Protein AF-X1HP18-F1 (afdb_monomer)

Solvent-accessible surface area (backbone atoms only — not comparable to full-atom values): 6520 Å² total; per-residue (Å²): 96,81,34,72,66,60,52,51,47,49,47,48,16,7,65,76,51,68,50,79,70,80,94,70,73,45,53,68,81,34,35,62,52,24,63,40,96,87,47,90,57,45,97,64,57,62,97,66,60,52,70,28,27,52,50,16,56,56,58,75,73,48,78,92,57,85,43,74,78,84,89,54,79,92,46,51,60,32,94,54,60,56,101,88,43,63,61,38,76,51,67,72,57,53,55,22,53,51,41,34,54,50,65,68,69,74,112

Mean predicted aligned error: 3.8 Å

Nearest PDB structures (foldseek):
  1gyt-assembly2_I  TM=9.305E-01  e=5.311E-07  Escherichia coli K-12
  3h8e-assembly1_A  TM=9.223E-01  e=8.374E-07  Pseudomonas putida
  8pz0-assembly1_A  TM=9.323E-01  e=1.712E-06  Pseudomonas aeruginosa PA14
  6wvv-assembly2_J  TM=9.432E-01  e=2.164E-05  Plasmodium vivax
  3ij3-assembly1_A  TM=8.956E-01  e=7.444E-05  Coxi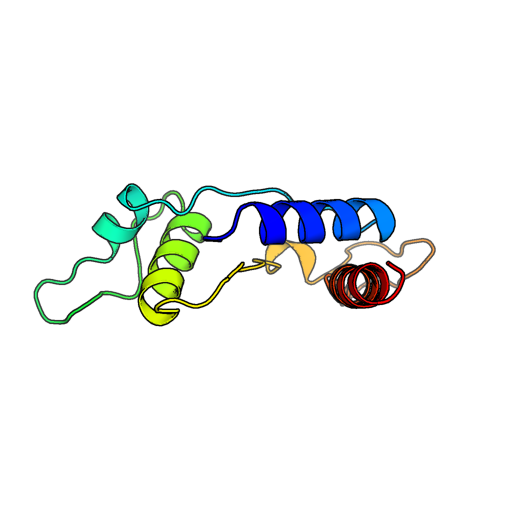ella burnetii

Structure (mmCIF, N/CA/C/O backbone):
data_AF-X1HP18-F1
#
_entry.id   AF-X1HP18-F1
#
loop_
_atom_site.group_PDB
_atom_site.id
_atom_site.type_symbol
_atom_site.label_atom_id
_atom_site.label_alt_id
_atom_site.label_comp_id
_atom_site.label_asym_id
_atom_site.label_entity_id
_atom_site.label_seq_id
_atom_site.pdbx_PDB_ins_code
_atom_site.Cartn_x
_atom_site.Cartn_y
_atom_site.Cartn_z
_atom_site.occupancy
_atom_site.B_iso_or_equiv
_atom_site.auth_seq_id
_atom_site.auth_comp_id
_atom_site.auth_asym_id
_atom_site.auth_atom_id
_atom_site.pdbx_PDB_model_num
ATOM 1 N N . GLY A 1 1 ? -1.419 -1.645 6.086 1.00 90.94 1 GLY A N 1
ATOM 2 C CA . GLY A 1 1 ? -2.446 -2.672 5.786 1.00 90.94 1 GLY A CA 1
ATOM 3 C C . GLY A 1 1 ? -2.910 -3.314 7.078 1.00 90.94 1 GLY A C 1
ATOM 4 O O . GLY A 1 1 ? -2.220 -3.144 8.074 1.00 90.94 1 GLY A O 1
ATOM 5 N N . ASN A 1 2 ? -4.050 -4.009 7.086 1.00 94.50 2 ASN A N 1
ATOM 6 C CA . ASN A 1 2 ? -4.668 -4.555 8.311 1.00 94.50 2 ASN A CA 1
ATOM 7 C C . ASN A 1 2 ? -4.684 -6.097 8.405 1.00 94.50 2 ASN A C 1
ATOM 9 O O . ASN A 1 2 ? -5.138 -6.626 9.413 1.00 94.50 2 ASN A O 1
ATOM 13 N N . ASP A 1 3 ? -4.191 -6.820 7.396 1.00 95.81 3 ASP A N 1
ATOM 14 C CA . ASP A 1 3 ? -4.143 -8.289 7.387 1.00 95.81 3 ASP A CA 1
ATOM 15 C C . ASP A 1 3 ? -2.707 -8.768 7.118 1.00 95.81 3 ASP A C 1
ATOM 17 O O . ASP A 1 3 ? -2.142 -8.549 6.043 1.00 95.81 3 ASP A O 1
ATOM 21 N N . GLU A 1 4 ? -2.089 -9.412 8.112 1.00 95.12 4 GLU A N 1
ATOM 22 C CA . GLU A 1 4 ? -0.689 -9.859 8.039 1.00 95.12 4 GLU A CA 1
ATOM 23 C C . GLU A 1 4 ? -0.454 -10.891 6.932 1.00 95.12 4 GLU A C 1
ATOM 25 O O . GLU A 1 4 ? 0.605 -10.905 6.299 1.00 95.12 4 GLU A O 1
ATOM 30 N N . ARG A 1 5 ? -1.448 -11.748 6.667 1.00 96.31 5 ARG A N 1
ATOM 31 C CA . ARG A 1 5 ? -1.361 -12.758 5.611 1.00 96.31 5 ARG A CA 1
ATOM 32 C C . ARG A 1 5 ? -1.310 -12.092 4.239 1.00 96.31 5 ARG A C 1
ATOM 34 O O . ARG A 1 5 ? -0.447 -12.455 3.444 1.00 96.31 5 ARG A O 1
ATOM 41 N N . LEU A 1 6 ? -2.179 -11.119 3.979 1.00 96.62 6 LEU A N 1
ATOM 42 C CA . LEU A 1 6 ? -2.181 -10.320 2.757 1.00 96.62 6 LEU A CA 1
ATOM 43 C C . LEU A 1 6 ? -0.844 -9.597 2.581 1.00 96.62 6 LEU A C 1
ATOM 45 O O . LEU A 1 6 ? -0.237 -9.686 1.517 1.00 96.62 6 LEU A O 1
ATOM 49 N N . ILE A 1 7 ? -0.341 -8.950 3.638 1.00 96.31 7 ILE A N 1
ATOM 50 C CA . ILE A 1 7 ? 0.965 -8.274 3.612 1.00 96.31 7 ILE A CA 1
ATOM 51 C C . ILE A 1 7 ? 2.078 -9.266 3.255 1.00 96.31 7 ILE A C 1
ATOM 53 O O . ILE A 1 7 ? 2.909 -8.976 2.397 1.00 96.31 7 ILE A O 1
ATOM 57 N N . LYS A 1 8 ? 2.090 -10.458 3.863 1.00 96.19 8 LYS A N 1
ATOM 58 C CA . LYS A 1 8 ? 3.085 -11.497 3.567 1.00 96.19 8 LYS A CA 1
ATOM 59 C C . LYS A 1 8 ? 2.992 -11.996 2.123 1.00 96.19 8 LYS A C 1
ATOM 61 O O . LYS A 1 8 ? 4.025 -12.198 1.493 1.00 96.19 8 LYS A O 1
ATOM 66 N N . GLN A 1 9 ? 1.785 -12.182 1.592 1.00 96.94 9 GLN A N 1
ATOM 67 C CA . GLN A 1 9 ? 1.584 -12.613 0.206 1.00 96.94 9 GLN A CA 1
ATOM 68 C C . GLN A 1 9 ? 2.043 -11.552 -0.799 1.00 96.94 9 GLN A C 1
ATOM 70 O O . GLN A 1 9 ? 2.734 -11.892 -1.755 1.00 96.94 9 GLN A O 1
ATOM 75 N N . LEU A 1 10 ? 1.727 -10.275 -0.561 1.00 97.81 10 LEU A N 1
ATOM 76 C CA . LEU A 1 10 ? 2.195 -9.167 -1.399 1.00 97.81 10 LEU A CA 1
ATOM 77 C C . LEU A 1 10 ? 3.718 -9.020 -1.347 1.00 97.81 10 LEU A C 1
ATOM 79 O O . LEU A 1 10 ? 4.348 -8.825 -2.380 1.00 97.81 10 LEU A O 1
ATOM 83 N N . ARG A 1 11 ? 4.327 -9.171 -0.163 1.00 96.75 11 ARG A N 1
ATOM 84 C CA . ARG A 1 11 ? 5.790 -9.169 -0.019 1.00 96.75 11 ARG A CA 1
ATOM 85 C C . ARG A 1 11 ? 6.444 -10.316 -0.778 1.00 96.75 11 ARG A C 1
ATOM 87 O O . ARG A 1 11 ? 7.457 -10.102 -1.429 1.00 96.75 11 ARG A O 1
ATOM 94 N N . ARG A 1 12 ? 5.853 -11.510 -0.732 1.00 96.44 12 ARG A N 1
ATOM 95 C CA . ARG A 1 12 ? 6.363 -12.641 -1.503 1.00 96.44 12 ARG A CA 1
ATOM 96 C C . ARG A 1 12 ? 6.252 -12.388 -3.009 1.00 96.44 12 ARG A C 1
ATOM 98 O O . ARG A 1 12 ? 7.227 -12.574 -3.720 1.00 96.44 12 ARG A O 1
ATOM 105 N N . ALA A 1 13 ? 5.113 -11.881 -3.477 1.00 97.94 13 ALA A N 1
ATOM 106 C 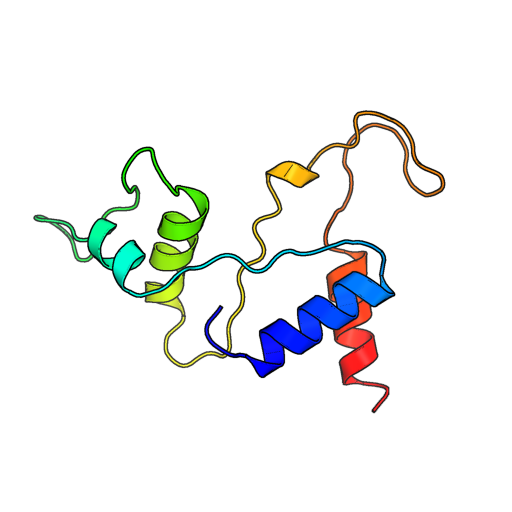CA . ALA A 1 13 ? 4.936 -11.522 -4.882 1.00 97.94 13 ALA A CA 1
ATOM 107 C C . ALA A 1 13 ? 5.910 -10.423 -5.345 1.00 97.94 13 ALA A C 1
ATOM 109 O O . ALA A 1 13 ? 6.377 -10.470 -6.475 1.00 97.94 13 ALA A O 1
ATOM 110 N N . ALA A 1 14 ? 6.243 -9.466 -4.475 1.00 97.00 14 ALA A N 1
ATOM 111 C CA . ALA A 1 14 ? 7.259 -8.443 -4.726 1.00 97.00 14 ALA A CA 1
ATOM 112 C C . ALA A 1 14 ? 8.673 -9.034 -4.886 1.00 97.00 14 ALA A C 1
ATOM 114 O O . ALA A 1 14 ? 9.444 -8.589 -5.735 1.00 97.00 14 ALA A O 1
ATOM 115 N N . GLU A 1 15 ? 9.019 -10.036 -4.072 1.00 96.06 15 GLU A N 1
ATOM 116 C CA . GLU A 1 15 ? 10.279 -10.779 -4.197 1.00 96.06 15 GLU A CA 1
ATOM 117 C C . GLU A 1 15 ? 10.316 -11.582 -5.506 1.00 96.06 15 GLU A C 1
ATOM 119 O O . GLU A 1 15 ? 11.296 -11.493 -6.242 1.00 96.06 15 GLU A O 1
ATOM 124 N N . ASP A 1 16 ? 9.234 -12.297 -5.824 1.00 96.12 16 ASP A N 1
ATOM 125 C CA . ASP A 1 16 ? 9.126 -13.135 -7.023 1.00 96.12 16 ASP A CA 1
ATOM 126 C C . ASP A 1 16 ? 9.101 -12.300 -8.327 1.00 96.12 16 ASP A C 1
ATOM 128 O O . ASP A 1 16 ? 9.621 -12.735 -9.353 1.00 96.12 16 ASP A O 1
ATOM 132 N N . SER A 1 17 ? 8.515 -11.094 -8.311 1.00 94.94 17 SER A N 1
ATOM 133 C CA . SER A 1 17 ? 8.396 -10.217 -9.491 1.00 94.94 17 SER A CA 1
ATOM 134 C C . SER A 1 17 ? 9.598 -9.290 -9.715 1.00 94.94 17 SER A C 1
ATOM 136 O O . SER A 1 17 ? 9.733 -8.694 -10.788 1.00 94.94 17 SER A O 1
ATOM 138 N N . GLY A 1 18 ? 10.448 -9.121 -8.698 1.00 92.69 18 GLY A N 1
ATOM 139 C CA . GLY A 1 18 ? 11.543 -8.150 -8.682 1.00 92.69 18 GLY A CA 1
ATOM 140 C C . GLY A 1 18 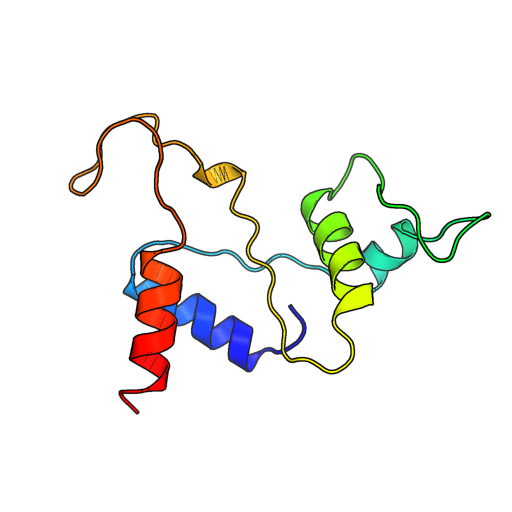? 11.120 -6.705 -8.369 1.00 92.69 18 GLY A C 1
ATOM 141 O O . GLY A 1 18 ? 11.982 -5.829 -8.272 1.00 92.69 18 GLY A O 1
ATOM 142 N N . GLU A 1 19 ? 9.828 -6.430 -8.168 1.00 93.44 19 GLU A N 1
ATOM 143 C CA . GLU A 1 19 ? 9.311 -5.118 -7.755 1.00 93.44 19 GLU A CA 1
ATOM 144 C C . GLU A 1 19 ? 9.246 -5.030 -6.232 1.00 93.44 19 GLU A C 1
ATOM 146 O O . GLU A 1 19 ? 8.213 -5.271 -5.613 1.00 93.44 19 GLU A O 1
ATOM 151 N N . LYS A 1 20 ? 10.384 -4.703 -5.613 1.00 91.25 20 LYS A N 1
ATOM 152 C CA . LYS A 1 20 ? 10.540 -4.695 -4.152 1.00 91.25 20 LYS A CA 1
ATOM 153 C C . LYS A 1 20 ? 9.530 -3.767 -3.470 1.00 91.25 20 LYS A C 1
ATOM 155 O O . LYS A 1 20 ? 9.453 -2.585 -3.788 1.00 91.25 20 LYS A O 1
ATOM 160 N N . ALA A 1 21 ? 8.847 -4.289 -2.456 1.00 93.94 21 ALA A N 1
ATOM 161 C CA . ALA A 1 21 ? 7.946 -3.537 -1.589 1.00 93.94 21 ALA A CA 1
ATOM 162 C C . ALA A 1 21 ? 8.455 -3.551 -0.141 1.00 93.94 21 ALA A C 1
ATOM 164 O O . ALA A 1 21 ? 8.962 -4.569 0.339 1.00 93.94 21 ALA A O 1
ATOM 165 N N . TRP A 1 22 ? 8.291 -2.432 0.568 1.00 93.69 22 TRP A N 1
ATOM 166 C CA . TRP A 1 22 ? 8.712 -2.289 1.961 1.00 93.69 22 TRP A CA 1
ATOM 167 C C . TRP A 1 22 ? 7.508 -2.018 2.873 1.00 93.69 22 TRP A C 1
ATOM 169 O O . TRP A 1 22 ? 6.712 -1.127 2.573 1.00 93.69 22 TRP A O 1
ATOM 179 N N . PRO A 1 23 ? 7.333 -2.765 3.978 1.00 93.44 23 PRO A N 1
ATOM 180 C CA . PRO A 1 23 ? 6.240 -2.512 4.905 1.00 93.44 23 PRO A CA 1
ATOM 181 C C . PRO A 1 23 ? 6.460 -1.193 5.653 1.00 93.44 23 PRO A C 1
ATOM 183 O O . PRO A 1 23 ? 7.526 -0.958 6.221 1.00 93.44 23 PRO A O 1
ATOM 186 N N . MET A 1 24 ? 5.420 -0.362 5.687 1.00 95.62 24 MET A N 1
ATOM 187 C CA . MET A 1 24 ? 5.393 0.907 6.414 1.00 95.62 24 MET A CA 1
ATOM 188 C C . MET A 1 24 ? 4.331 0.867 7.522 1.00 95.62 24 MET A C 1
ATOM 190 O O . MET A 1 24 ? 3.274 0.252 7.328 1.00 95.62 24 MET A O 1
ATOM 194 N N . PRO A 1 25 ? 4.588 1.501 8.680 1.00 92.31 25 PRO A N 1
ATOM 195 C CA . PRO A 1 25 ? 3.630 1.554 9.777 1.00 92.31 25 PRO A CA 1
ATOM 196 C C . PRO A 1 25 ? 2.466 2.505 9.450 1.00 92.31 25 PRO A C 1
ATOM 198 O O . PRO A 1 25 ? 2.650 3.551 8.832 1.00 92.31 25 PRO A O 1
ATOM 201 N N . SER A 1 26 ? 1.255 2.129 9.861 1.00 90.69 26 SER A N 1
ATOM 202 C CA . SER A 1 26 ? 0.022 2.917 9.682 1.00 90.69 26 SER A CA 1
ATOM 203 C C . SER A 1 26 ? -0.971 2.650 10.827 1.00 90.69 26 SER A C 1
ATOM 205 O O . SER A 1 26 ? -2.171 2.457 10.597 1.00 90.69 26 SER A O 1
ATOM 207 N N . GLY A 1 27 ? -0.436 2.496 12.041 1.00 88.38 27 GLY A N 1
ATOM 208 C CA . GLY A 1 27 ? -1.188 2.263 13.272 1.00 88.38 27 GLY A CA 1
ATOM 209 C C . GLY A 1 27 ? -2.041 3.456 13.710 1.00 88.38 27 GLY A C 1
ATOM 210 O O . GLY A 1 27 ? -2.137 4.477 13.021 1.00 88.38 27 GLY A O 1
ATOM 211 N N . ASP A 1 28 ? -2.691 3.304 14.858 1.00 90.81 28 ASP A N 1
ATOM 212 C CA . ASP A 1 28 ? -3.662 4.271 15.374 1.00 90.81 28 ASP A CA 1
ATOM 213 C C . ASP A 1 28 ? -2.989 5.598 15.762 1.00 90.81 28 ASP A C 1
ATOM 215 O O . ASP A 1 28 ? -3.589 6.660 15.617 1.00 90.81 28 ASP A O 1
ATOM 219 N N . GLU A 1 29 ? -1.703 5.565 16.120 1.00 91.44 29 GLU A N 1
ATOM 220 C CA . GLU A 1 29 ? -0.878 6.743 16.388 1.00 91.44 29 GLU A CA 1
ATOM 221 C C . GLU A 1 29 ? -0.825 7.732 15.210 1.00 91.44 29 GLU A C 1
ATOM 223 O O . GLU A 1 29 ? -0.740 8.939 15.423 1.00 91.44 29 GLU A O 1
ATOM 228 N N . TYR A 1 30 ? -0.949 7.245 13.971 1.00 93.38 30 TYR A N 1
ATOM 229 C CA . TYR A 1 30 ? -1.006 8.091 12.774 1.00 93.38 30 TYR A CA 1
ATOM 230 C C . TYR A 1 30 ? -2.433 8.562 12.461 1.00 93.38 30 TYR A C 1
ATOM 232 O O . TYR A 1 30 ? -2.617 9.616 11.852 1.00 93.38 30 TYR A O 1
ATOM 240 N N . ALA A 1 31 ? -3.452 7.796 12.864 1.00 91.88 31 ALA A N 1
ATOM 241 C CA . ALA A 1 31 ? -4.857 8.163 12.684 1.00 91.88 31 ALA A CA 1
ATOM 242 C C . ALA A 1 31 ? -5.273 9.297 13.634 1.00 91.88 31 ALA A C 1
ATOM 244 O O . ALA A 1 31 ? -6.078 10.149 13.264 1.00 91.88 31 ALA A O 1
ATOM 245 N N . GLU A 1 32 ? -4.673 9.361 14.825 1.00 93.62 32 GLU A N 1
ATOM 246 C CA . GLU A 1 32 ? -4.848 10.468 15.771 1.00 93.62 32 GLU A CA 1
ATOM 247 C C . GLU A 1 32 ? -4.524 11.828 15.140 1.00 93.62 32 GLU A C 1
ATOM 249 O O . GLU A 1 32 ? -5.232 12.814 15.366 1.00 93.62 32 GLU A O 1
ATOM 254 N N . GLU A 1 33 ? -3.511 11.878 14.269 1.00 94.12 33 GLU A N 1
ATOM 255 C CA . GLU A 1 33 ? -3.172 13.094 13.535 1.00 94.12 33 GLU A CA 1
ATOM 256 C C . GLU A 1 33 ? -4.271 13.542 12.571 1.00 94.12 33 GLU A C 1
ATOM 258 O O . GLU A 1 33 ? -4.259 14.712 12.204 1.00 94.12 33 GLU A O 1
ATOM 263 N N . MET A 1 34 ? -5.214 12.677 12.174 1.00 95.12 34 MET A N 1
ATOM 264 C CA . MET A 1 34 ? -6.310 12.987 11.244 1.00 95.12 34 MET A CA 1
ATOM 265 C C . MET A 1 34 ? -7.565 13.533 11.935 1.00 95.12 34 MET A C 1
ATOM 267 O O . MET A 1 34 ? -8.524 13.887 11.250 1.00 95.12 34 MET A O 1
ATOM 271 N N . LYS A 1 35 ? -7.586 13.657 13.269 1.00 94.56 35 LYS A N 1
ATOM 272 C CA . LYS A 1 35 ? -8.734 14.239 13.982 1.00 94.56 35 LYS A CA 1
ATOM 273 C C . LYS A 1 35 ? -8.975 15.690 13.561 1.00 94.56 35 LYS A C 1
ATOM 275 O O . LYS A 1 35 ? -8.043 16.494 13.444 1.00 94.56 35 LYS A O 1
ATOM 280 N N . SER A 1 36 ? -10.244 16.036 13.365 1.00 95.81 36 SER A N 1
ATOM 281 C CA . SER A 1 36 ? -10.688 17.385 13.014 1.00 95.81 36 SER A CA 1
ATOM 282 C C . SER A 1 36 ? -11.600 17.965 14.097 1.00 95.81 36 SER A C 1
ATOM 284 O O . SER A 1 36 ? -12.253 17.243 14.842 1.00 95.81 36 SER A O 1
ATOM 286 N N . LYS A 1 37 ? -11.617 19.299 14.210 1.00 95.88 37 LYS A N 1
ATOM 287 C CA . LYS A 1 37 ? -12.511 20.028 15.130 1.00 95.88 37 LYS A CA 1
ATOM 288 C C . LYS A 1 37 ? -13.886 20.319 14.523 1.00 95.88 37 LYS A C 1
ATOM 290 O O . LYS A 1 37 ? -14.779 20.743 15.244 1.00 95.88 37 LYS A O 1
ATOM 295 N N . MET A 1 38 ? -14.017 20.187 13.203 1.00 96.69 38 MET A N 1
ATOM 296 C CA . MET A 1 38 ? -15.188 20.641 12.437 1.00 96.69 38 MET A CA 1
ATOM 297 C C . MET A 1 38 ? -15.766 19.557 11.518 1.00 96.69 38 MET A C 1
ATOM 299 O O . MET A 1 38 ? -16.787 19.784 10.882 1.00 96.69 38 MET A O 1
ATOM 303 N N . ALA A 1 39 ? -15.103 18.408 11.419 1.00 97.25 39 ALA A N 1
ATOM 304 C CA . ALA A 1 39 ? -15.498 17.275 10.592 1.00 97.25 39 ALA A CA 1
ATOM 305 C C . ALA A 1 39 ? -15.057 15.981 11.282 1.00 97.25 39 ALA A C 1
ATOM 307 O O . ALA A 1 39 ? -14.297 16.035 12.251 1.00 97.25 39 ALA A O 1
ATOM 308 N N . ASP A 1 40 ? -15.468 14.836 10.746 1.00 95.44 40 ASP A N 1
ATOM 309 C CA . ASP A 1 40 ? -15.045 13.533 11.266 1.00 95.44 40 ASP A CA 1
ATOM 310 C C . ASP A 1 40 ? -13.520 13.362 11.170 1.00 95.44 40 ASP A C 1
ATOM 312 O O . ASP A 1 40 ? -12.873 12.904 12.110 1.00 95.44 40 ASP A O 1
ATOM 316 N N . LEU A 1 41 ? -12.926 13.807 10.054 1.00 96.50 41 LEU A N 1
ATOM 317 C CA . LEU A 1 41 ? -11.488 13.747 9.781 1.00 96.50 41 LEU A CA 1
ATOM 318 C C . LEU A 1 41 ? -11.012 14.996 9.023 1.00 96.50 41 LEU A C 1
ATOM 320 O O . LEU A 1 41 ? -11.784 15.657 8.329 1.00 96.50 41 LEU A O 1
ATOM 324 N N . LYS A 1 42 ? -9.717 15.305 9.118 1.00 96.50 42 LYS A N 1
ATOM 325 C CA . LYS A 1 42 ? -8.997 16.187 8.183 1.00 96.50 42 LYS A CA 1
ATOM 326 C C . LYS A 1 42 ? -8.102 15.340 7.276 1.00 96.50 42 LYS A C 1
ATOM 328 O O . LYS A 1 42 ? -7.666 14.265 7.668 1.00 96.50 42 LYS A O 1
ATOM 333 N N . ASN A 1 43 ? -7.812 15.835 6.075 1.00 95.50 43 ASN A N 1
ATOM 334 C CA . ASN A 1 43 ? -7.115 15.083 5.023 1.00 95.50 43 ASN A CA 1
ATOM 335 C C . ASN A 1 43 ? -5.583 15.238 5.027 1.00 95.50 43 ASN A C 1
ATOM 337 O O . ASN A 1 43 ? -4.921 14.743 4.119 1.00 95.50 43 ASN A O 1
ATOM 341 N N . THR A 1 44 ? -5.014 15.953 5.998 1.00 95.00 44 THR A N 1
ATOM 342 C CA . THR A 1 44 ? -3.569 16.203 6.083 1.00 95.00 44 THR A CA 1
ATOM 343 C C . THR A 1 44 ? -3.075 16.135 7.525 1.00 95.00 44 THR A C 1
ATOM 345 O O . THR A 1 44 ? -3.677 16.735 8.425 1.00 95.00 44 THR A O 1
ATOM 348 N N . GLY A 1 45 ? -1.951 15.445 7.724 1.00 90.75 45 GLY A N 1
ATOM 349 C CA . GLY A 1 45 ? -1.226 15.358 8.994 1.00 90.75 45 GLY A CA 1
ATOM 350 C C . GLY A 1 45 ? -0.133 16.411 9.133 1.00 90.75 45 GLY A C 1
ATOM 351 O O . GLY A 1 45 ? -0.138 17.437 8.448 1.00 90.75 45 GLY A O 1
ATOM 352 N N . SER A 1 46 ? 0.809 16.162 10.040 1.00 90.62 46 SER A N 1
ATOM 353 C CA . SER A 1 46 ? 2.026 16.962 10.143 1.00 90.62 46 SER A CA 1
ATOM 354 C C . SER A 1 46 ? 2.950 16.765 8.929 1.00 90.62 46 SER A C 1
ATOM 356 O O . SER A 1 46 ? 2.743 15.900 8.080 1.00 90.62 46 SER A O 1
ATOM 358 N N . LYS A 1 47 ? 4.023 17.564 8.846 1.00 93.75 47 LYS A N 1
ATOM 359 C CA . LYS A 1 47 ? 5.050 17.405 7.799 1.00 93.75 47 LYS A CA 1
ATOM 360 C C . LYS A 1 47 ? 5.865 16.107 7.921 1.00 93.75 47 LYS A C 1
ATOM 362 O O . LYS A 1 47 ? 6.644 15.799 7.024 1.00 93.75 47 LYS A O 1
ATOM 367 N N . TRP A 1 48 ? 5.753 15.390 9.040 1.00 93.44 48 TRP A N 1
ATOM 368 C CA . TRP A 1 48 ? 6.513 14.175 9.319 1.00 93.44 48 TRP A CA 1
ATOM 369 C C . TRP A 1 48 ? 5.625 12.951 9.105 1.00 93.44 48 TRP A C 1
ATOM 371 O O . TRP A 1 48 ? 4.482 12.933 9.541 1.00 93.44 48 TRP A O 1
ATOM 381 N N . GLY A 1 49 ? 6.144 11.918 8.437 1.00 93.69 49 GLY A N 1
ATOM 382 C CA . GLY A 1 49 ? 5.387 10.676 8.247 1.00 93.69 49 GLY A CA 1
ATOM 383 C C . GLY A 1 49 ? 4.166 10.821 7.330 1.00 93.69 49 GLY A C 1
ATOM 384 O O . GLY A 1 49 ? 3.159 10.152 7.550 1.00 93.69 49 GLY A O 1
ATOM 385 N N . GLY A 1 50 ? 4.242 11.673 6.299 1.00 95.44 50 GLY A N 1
ATOM 386 C CA . GLY A 1 50 ? 3.140 11.920 5.357 1.00 95.44 50 GLY A CA 1
ATOM 387 C C . GLY A 1 50 ? 2.553 10.645 4.737 1.00 95.44 50 GLY A C 1
ATOM 388 O O . GLY A 1 50 ? 1.340 10.477 4.730 1.00 95.44 50 GLY A O 1
ATOM 389 N N . ALA A 1 51 ? 3.396 9.699 4.312 1.00 96.25 51 ALA A N 1
ATOM 390 C CA . ALA A 1 51 ? 2.934 8.411 3.781 1.00 96.25 51 ALA A CA 1
ATOM 391 C C . ALA A 1 51 ? 2.179 7.574 4.836 1.00 96.25 51 ALA A C 1
ATOM 393 O O . ALA A 1 51 ? 1.135 6.989 4.549 1.00 96.25 51 ALA A O 1
ATOM 394 N N . CYS A 1 52 ? 2.661 7.554 6.084 1.00 96.56 52 CYS A N 1
ATOM 395 C CA . CYS A 1 52 ? 2.024 6.815 7.177 1.00 96.56 52 CYS A CA 1
ATOM 396 C C . CYS A 1 52 ? 0.665 7.417 7.558 1.00 96.56 52 CYS A C 1
ATOM 398 O O . CYS A 1 52 ? -0.310 6.688 7.732 1.00 96.56 52 CYS A O 1
ATOM 400 N N . THR A 1 53 ? 0.586 8.748 7.656 1.00 96.50 53 THR A N 1
ATOM 401 C CA . THR A 1 53 ? -0.659 9.464 7.976 1.00 96.50 53 THR A CA 1
ATOM 402 C C . THR A 1 53 ? -1.672 9.396 6.834 1.00 96.50 53 THR A C 1
ATOM 404 O O . THR A 1 53 ? -2.853 9.177 7.095 1.00 96.50 53 THR A O 1
ATOM 407 N N . ALA A 1 54 ? -1.232 9.464 5.574 1.00 97.06 54 ALA A N 1
ATOM 408 C CA . ALA A 1 54 ? -2.093 9.234 4.413 1.00 97.06 54 ALA A CA 1
ATOM 409 C C . ALA A 1 54 ? -2.658 7.803 4.399 1.00 97.06 54 ALA A C 1
ATOM 411 O O . ALA A 1 54 ? -3.863 7.612 4.233 1.00 97.06 54 ALA A O 1
ATOM 412 N N . ALA A 1 55 ? -1.827 6.790 4.661 1.00 97.06 55 ALA A N 1
ATOM 413 C CA . ALA A 1 55 ? -2.300 5.416 4.803 1.00 97.06 55 ALA A CA 1
ATOM 414 C C . ALA A 1 55 ? -3.293 5.271 5.975 1.00 97.06 55 ALA A C 1
ATOM 416 O O . ALA A 1 55 ? -4.322 4.611 5.837 1.00 97.06 55 ALA A O 1
ATOM 417 N N . ALA A 1 56 ? -3.036 5.909 7.118 1.00 95.44 56 ALA A N 1
ATOM 418 C CA . ALA A 1 56 ? -3.947 5.885 8.261 1.00 95.44 56 ALA A CA 1
ATOM 419 C C . ALA A 1 56 ? -5.285 6.589 7.979 1.00 95.44 56 ALA A C 1
ATOM 421 O O . ALA A 1 56 ? -6.323 6.117 8.447 1.00 95.44 56 ALA A O 1
ATOM 422 N N . PHE A 1 57 ? -5.279 7.657 7.174 1.00 96.50 57 PHE A N 1
ATOM 423 C CA . PHE A 1 57 ? -6.489 8.299 6.662 1.00 96.50 57 PHE A CA 1
ATOM 424 C C . PHE A 1 57 ? -7.305 7.327 5.802 1.00 96.50 57 PHE A C 1
ATOM 426 O O . PHE A 1 57 ? -8.483 7.117 6.076 1.00 96.50 57 PHE A O 1
ATOM 433 N N . LEU A 1 58 ? -6.679 6.661 4.821 1.00 97.00 58 LEU A N 1
ATOM 434 C CA . LEU A 1 58 ? -7.359 5.674 3.969 1.00 97.00 58 LEU A CA 1
ATOM 435 C C . LEU A 1 58 ? -7.958 4.517 4.784 1.00 97.00 58 LEU A C 1
ATOM 437 O O . LEU A 1 58 ? -9.064 4.068 4.489 1.00 97.00 58 LEU A O 1
ATOM 441 N N . ARG A 1 59 ? -7.270 4.076 5.847 1.00 94.94 59 ARG A N 1
ATOM 442 C CA . ARG A 1 59 ? -7.741 3.013 6.753 1.00 94.94 59 ARG A CA 1
ATOM 443 C C . ARG A 1 59 ? -9.096 3.327 7.399 1.00 94.94 59 ARG A C 1
ATOM 445 O O . ARG A 1 59 ? -9.818 2.399 7.738 1.00 94.94 59 ARG A O 1
ATOM 452 N N . GLN A 1 60 ? -9.478 4.595 7.544 1.00 94.56 60 GLN A N 1
ATOM 453 C CA . GLN A 1 60 ? -10.779 4.956 8.125 1.00 94.56 60 GLN A CA 1
ATOM 454 C C . GLN A 1 60 ? -11.965 4.590 7.217 1.00 94.56 60 GLN A C 1
ATOM 456 O O . GLN A 1 60 ? -13.100 4.540 7.678 1.00 94.56 60 GLN A O 1
ATOM 461 N N . PHE A 1 61 ? -11.710 4.295 5.937 1.00 96.25 61 PHE A N 1
ATOM 462 C CA . PHE A 1 61 ? -12.741 4.033 4.930 1.00 96.25 61 PHE A CA 1
ATOM 463 C C . PHE A 1 61 ? -12.847 2.557 4.519 1.00 96.25 61 PHE A C 1
ATOM 465 O O . PHE A 1 61 ? -13.690 2.219 3.692 1.00 96.25 61 PHE A O 1
ATOM 472 N N . VAL A 1 62 ? -12.007 1.665 5.061 1.00 95.56 62 VAL A N 1
ATOM 473 C CA . VAL A 1 62 ? -11.941 0.262 4.597 1.00 95.56 62 VAL A CA 1
ATOM 474 C C . VAL A 1 62 ? -12.890 -0.688 5.329 1.00 95.56 62 VAL A C 1
ATOM 476 O O . VAL A 1 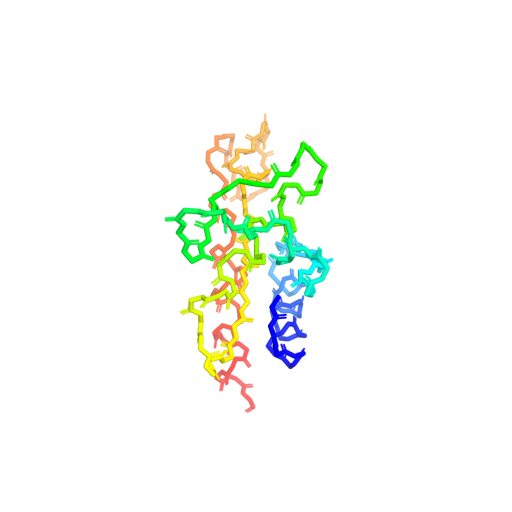62 ? -13.087 -1.814 4.872 1.00 95.56 62 VAL A O 1
ATOM 479 N N . GLY A 1 63 ? -13.487 -0.252 6.444 1.00 94.31 63 GLY A N 1
ATOM 480 C CA . GLY A 1 63 ? -14.359 -1.087 7.274 1.00 94.31 63 GLY A CA 1
ATOM 481 C C . GLY A 1 63 ? -13.673 -2.390 7.701 1.00 94.31 63 GLY A C 1
ATOM 482 O O . GLY A 1 63 ? -12.507 -2.386 8.096 1.00 94.31 63 GLY A O 1
ATOM 483 N N . ASP A 1 64 ? -14.383 -3.509 7.559 1.00 95.62 64 ASP A N 1
ATOM 484 C CA . ASP A 1 64 ? -13.896 -4.848 7.929 1.00 95.62 64 ASP A CA 1
ATOM 485 C C . ASP A 1 64 ? -13.092 -5.549 6.815 1.00 95.62 64 ASP A C 1
ATOM 487 O O . ASP A 1 64 ? -12.720 -6.721 6.938 1.00 95.62 64 ASP A O 1
ATOM 491 N N . ALA A 1 65 ? -12.829 -4.872 5.691 1.00 97.19 65 ALA A N 1
ATOM 492 C CA . ALA A 1 65 ? -12.136 -5.480 4.563 1.00 97.19 65 ALA A CA 1
ATOM 493 C C . ALA A 1 65 ? -10.663 -5.769 4.886 1.00 97.19 65 ALA A C 1
ATOM 495 O O . ALA A 1 65 ? -9.952 -4.943 5.464 1.00 97.19 65 ALA A O 1
ATOM 496 N N . LYS A 1 66 ? -10.165 -6.919 4.419 1.00 96.81 66 LYS A N 1
ATOM 497 C CA . LYS A 1 66 ? -8.725 -7.198 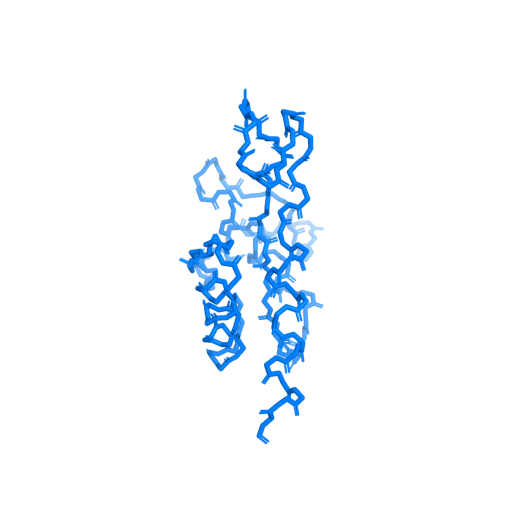4.380 1.00 96.81 66 LYS A CA 1
ATOM 498 C C . LYS A 1 66 ? -8.074 -6.289 3.350 1.00 96.81 66 LYS A C 1
ATOM 500 O O . LYS A 1 66 ? -8.418 -6.346 2.172 1.00 96.81 66 LYS A O 1
ATOM 505 N N . TRP A 1 67 ? -7.138 -5.463 3.790 1.00 96.12 67 TRP A N 1
ATOM 506 C CA . TRP A 1 67 ? -6.672 -4.330 3.010 1.00 96.12 67 TRP A CA 1
ATOM 507 C C . TRP A 1 67 ? -5.171 -4.071 3.149 1.00 96.12 67 TRP A C 1
ATOM 509 O O . TRP A 1 67 ? -4.575 -4.142 4.230 1.00 96.12 67 TRP A O 1
ATOM 519 N N . ALA A 1 68 ? -4.572 -3.692 2.023 1.00 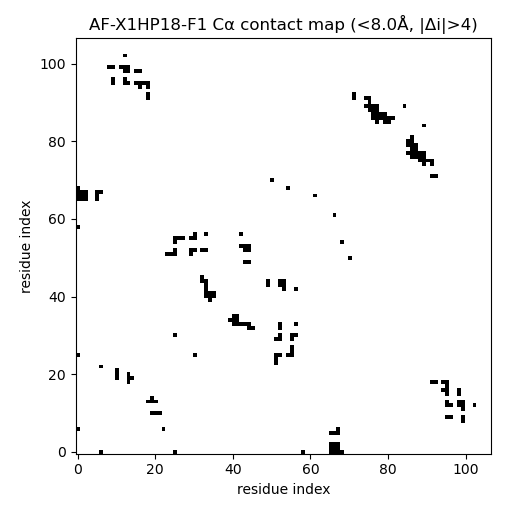97.25 68 ALA A N 1
ATOM 520 C CA . ALA A 1 68 ? -3.238 -3.132 1.926 1.00 97.25 68 ALA A CA 1
ATOM 521 C C . ALA A 1 68 ? -3.261 -1.939 0.962 1.00 97.25 68 ALA A C 1
ATOM 523 O O . ALA A 1 68 ? -3.936 -1.972 -0.064 1.00 97.25 68 ALA A O 1
ATOM 524 N N . HIS A 1 69 ? -2.503 -0.899 1.300 1.00 97.25 69 HIS A N 1
ATOM 525 C CA . HIS A 1 69 ? -2.234 0.238 0.429 1.00 97.25 69 HIS A CA 1
ATOM 526 C C . HIS A 1 69 ? -0.784 0.154 -0.040 1.00 97.25 69 HIS A C 1
ATOM 528 O O . HIS A 1 69 ? 0.113 -0.059 0.778 1.00 97.25 69 HIS A O 1
ATOM 534 N N . LEU A 1 70 ? -0.585 0.289 -1.348 1.00 96.94 70 LEU A N 1
ATOM 535 C CA . LEU A 1 70 ? 0.721 0.403 -1.981 1.00 96.94 70 LEU A CA 1
ATOM 536 C C . LEU A 1 70 ? 0.896 1.862 -2.400 1.00 96.94 70 LEU A C 1
ATOM 538 O O . LEU A 1 70 ? 0.221 2.323 -3.320 1.00 96.94 70 LEU A O 1
ATOM 542 N N . ASP A 1 71 ? 1.772 2.579 -1.702 1.00 96.81 71 ASP A N 1
ATOM 543 C CA . ASP A 1 71 ? 2.217 3.904 -2.124 1.00 96.81 71 ASP A CA 1
ATOM 544 C C . ASP A 1 71 ? 3.352 3.727 -3.140 1.00 96.81 71 ASP A C 1
ATOM 546 O O . ASP A 1 71 ? 4.415 3.195 -2.813 1.00 96.81 71 ASP A O 1
ATOM 550 N N . ILE A 1 72 ? 3.088 4.114 -4.388 1.00 95.81 72 ILE A N 1
ATOM 551 C CA . ILE A 1 72 ? 4.004 3.939 -5.522 1.00 95.81 72 ILE A CA 1
ATOM 552 C C . ILE A 1 72 ? 4.522 5.270 -6.070 1.00 95.81 72 ILE A C 1
ATOM 554 O O . ILE A 1 72 ? 5.184 5.273 -7.105 1.00 95.81 72 ILE A O 1
ATOM 558 N N . ALA A 1 73 ? 4.249 6.395 -5.398 1.00 93.06 73 ALA A N 1
ATOM 559 C CA . ALA A 1 73 ? 4.595 7.722 -5.911 1.00 93.06 73 ALA A CA 1
ATOM 560 C C . ALA A 1 73 ? 6.101 7.865 -6.196 1.00 93.06 73 ALA A C 1
ATOM 562 O O . ALA A 1 73 ? 6.500 8.423 -7.212 1.00 93.06 73 ALA A O 1
ATOM 563 N N . GLY A 1 74 ? 6.954 7.286 -5.343 1.00 88.88 74 GLY A N 1
ATOM 564 C CA . GLY A 1 74 ? 8.410 7.307 -5.527 1.00 88.88 74 GLY A CA 1
ATOM 565 C C . GLY A 1 74 ? 8.936 6.427 -6.667 1.00 88.88 74 GLY A C 1
ATOM 566 O O . GLY A 1 74 ? 10.125 6.478 -6.963 1.00 88.88 74 GLY A O 1
ATOM 567 N N . MET A 1 75 ? 8.079 5.618 -7.293 1.00 89.19 75 MET A N 1
ATOM 568 C CA . MET A 1 75 ? 8.464 4.665 -8.333 1.00 89.19 75 MET A CA 1
ATOM 569 C C . MET A 1 75 ? 7.966 5.071 -9.722 1.00 89.19 75 MET A C 1
ATOM 571 O O . MET A 1 75 ? 8.109 4.281 -10.643 1.00 89.19 75 MET A O 1
ATOM 575 N N . GLU A 1 76 ? 7.371 6.254 -9.897 1.00 83.94 76 GLU A N 1
ATOM 576 C CA . GLU A 1 76 ? 6.661 6.657 -11.124 1.00 83.94 76 GLU A CA 1
ATOM 577 C C . GLU A 1 76 ? 7.530 6.625 -12.396 1.00 83.94 76 GLU A C 1
ATOM 579 O O . GLU A 1 76 ? 7.061 6.203 -13.457 1.00 83.94 76 GLU A O 1
ATOM 584 N N . VAL A 1 77 ? 8.799 7.038 -12.293 1.00 85.81 77 VAL A N 1
ATOM 585 C CA . VAL A 1 77 ? 9.689 7.251 -13.444 1.00 85.81 77 VAL A CA 1
ATOM 586 C C . VAL A 1 77 ? 11.030 6.547 -13.247 1.00 85.81 77 VAL A C 1
ATOM 588 O O . VAL A 1 77 ? 11.687 6.705 -12.220 1.00 85.81 77 VAL A O 1
ATOM 591 N N . PHE A 1 78 ? 11.471 5.804 -14.261 1.00 84.31 78 PHE A N 1
ATOM 592 C CA . PHE A 1 78 ? 12.851 5.354 -14.383 1.00 84.31 78 PHE A CA 1
ATOM 593 C C . PHE A 1 78 ? 13.694 6.435 -15.057 1.00 84.31 78 PHE A C 1
ATOM 595 O O . PHE A 1 78 ? 13.485 6.753 -16.224 1.00 84.31 78 PHE A O 1
ATOM 602 N N . GLU A 1 79 ? 14.685 6.957 -14.332 1.00 82.81 79 GLU A N 1
ATOM 603 C CA . GLU A 1 79 ? 15.656 7.936 -14.852 1.00 82.81 79 GLU A CA 1
ATOM 604 C C . GLU A 1 79 ? 16.640 7.330 -15.864 1.00 82.81 79 GLU A C 1
ATOM 606 O O . GLU A 1 79 ? 17.370 8.046 -16.543 1.00 82.81 79 GLU A O 1
ATOM 611 N N . LYS A 1 80 ? 16.721 5.997 -15.926 1.00 85.12 80 LYS A N 1
ATOM 612 C CA . LYS A 1 80 ? 17.578 5.254 -16.850 1.00 85.12 80 LYS A CA 1
ATOM 613 C C . LYS A 1 80 ? 16.852 4.010 -17.320 1.00 85.12 80 LYS A C 1
ATOM 615 O O . LYS A 1 80 ? 16.154 3.367 -16.537 1.00 85.12 80 LYS A O 1
ATOM 620 N N . ALA A 1 81 ? 17.089 3.636 -18.572 1.00 85.69 81 ALA A N 1
ATOM 621 C CA . ALA A 1 81 ? 16.630 2.356 -19.080 1.00 85.69 81 ALA A CA 1
ATOM 622 C C . ALA A 1 81 ? 17.193 1.198 -18.237 1.00 85.69 81 ALA A C 1
ATOM 624 O O . ALA A 1 81 ? 18.350 1.210 -17.806 1.00 85.69 81 ALA A O 1
ATOM 625 N N . THR A 1 82 ? 16.357 0.192 -18.023 1.00 81.81 82 THR A N 1
ATOM 626 C CA . THR A 1 82 ? 16.733 -1.103 -17.455 1.00 81.81 82 THR A CA 1
ATOM 627 C C . THR A 1 82 ? 16.741 -2.151 -18.567 1.00 81.81 82 THR A C 1
ATOM 629 O O . THR A 1 82 ? 16.413 -1.855 -19.714 1.00 81.81 82 THR A O 1
ATOM 632 N N . GLU A 1 83 ? 17.070 -3.399 -18.239 1.00 82.94 83 GLU A N 1
ATOM 633 C CA . GLU A 1 83 ? 16.953 -4.518 -19.184 1.00 82.94 83 GLU A CA 1
ATOM 634 C C . GLU A 1 83 ? 15.519 -4.696 -19.722 1.00 82.94 83 GLU A C 1
ATOM 636 O O . GLU A 1 83 ? 15.328 -5.154 -20.846 1.00 82.94 83 GLU A O 1
ATOM 641 N N . PHE A 1 84 ? 14.508 -4.291 -18.945 1.00 77.69 84 PHE A N 1
ATOM 642 C CA . PHE A 1 84 ? 13.100 -4.588 -19.221 1.00 77.69 84 PHE A CA 1
ATOM 643 C C . PHE A 1 84 ? 12.235 -3.346 -19.458 1.00 77.69 84 PHE A C 1
ATOM 645 O O . PHE A 1 84 ? 11.025 -3.471 -19.644 1.00 77.69 84 PHE A O 1
ATOM 652 N N . SER A 1 85 ? 12.795 -2.135 -19.397 1.00 82.00 85 SER A N 1
ATOM 653 C CA . SER A 1 85 ? 12.019 -0.894 -19.526 1.00 82.00 85 SER A CA 1
ATOM 654 C C . SER A 1 85 ? 12.882 0.263 -20.014 1.00 82.00 85 SER A C 1
ATOM 656 O O . SER A 1 85 ? 14.039 0.387 -19.619 1.00 82.00 85 SER A O 1
ATOM 658 N N . ALA A 1 86 ? 12.304 1.124 -20.850 1.00 87.75 86 ALA A N 1
ATOM 659 C CA . ALA A 1 86 ? 12.934 2.369 -21.274 1.00 87.75 86 ALA A CA 1
ATOM 660 C C . ALA A 1 86 ? 12.959 3.409 -20.137 1.00 87.75 86 ALA A C 1
ATOM 662 O O . ALA A 1 86 ? 12.317 3.235 -19.101 1.00 87.75 86 ALA A O 1
ATOM 663 N N . GLU A 1 87 ? 13.696 4.498 -20.353 1.00 90.50 87 GLU A N 1
ATOM 664 C CA . GLU A 1 87 ? 13.560 5.711 -19.542 1.00 90.50 87 GLU A CA 1
ATOM 665 C C . GLU A 1 87 ? 12.130 6.265 -19.660 1.00 90.50 87 GLU A C 1
ATOM 667 O O . GLU A 1 87 ? 11.528 6.224 -20.738 1.00 90.50 87 GLU A O 1
ATOM 672 N N . GLY A 1 88 ? 11.581 6.776 -18.557 1.00 89.94 88 GLY A N 1
ATOM 673 C CA . GLY A 1 88 ? 10.207 7.275 -18.492 1.00 89.94 88 GLY A CA 1
ATOM 674 C C . GLY A 1 88 ? 9.334 6.467 -17.536 1.00 89.94 88 GLY A C 1
ATOM 675 O O . GLY A 1 88 ? 9.812 5.989 -16.510 1.00 89.94 88 GLY A O 1
ATOM 676 N N . SER A 1 89 ? 8.036 6.358 -17.829 1.00 90.69 89 SER A N 1
ATOM 677 C CA . SER A 1 89 ? 7.077 5.731 -16.909 1.00 90.69 89 SER A CA 1
ATOM 678 C C . SER A 1 89 ? 7.444 4.274 -16.613 1.00 90.69 89 SER A C 1
ATOM 680 O O . SER A 1 89 ? 7.641 3.476 -17.528 1.00 90.69 89 SER A O 1
ATOM 682 N N . SER A 1 90 ? 7.526 3.932 -15.328 1.00 90.00 90 SER A N 1
ATOM 683 C CA . SER A 1 90 ?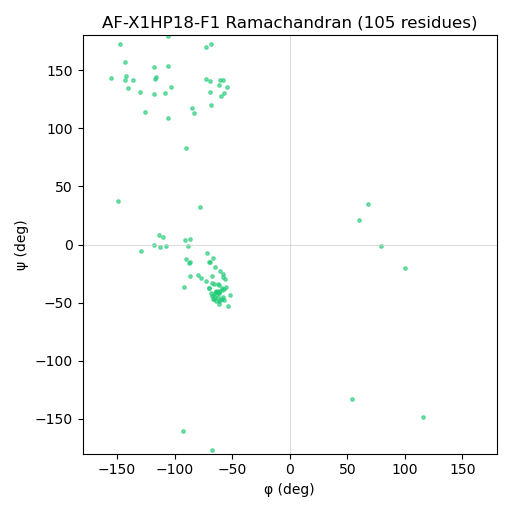 8.032 2.631 -14.879 1.00 90.00 90 SER A CA 1
ATOM 684 C C . SER A 1 90 ? 7.017 1.490 -14.982 1.00 90.00 90 SER A C 1
ATOM 686 O O . SER A 1 90 ? 7.408 0.326 -15.037 1.00 90.00 90 SER A O 1
ATOM 688 N N . GLY A 1 91 ? 5.716 1.800 -14.926 1.00 91.56 91 GLY A N 1
ATOM 689 C CA . GLY A 1 91 ? 4.663 0.794 -14.748 1.00 91.56 91 GLY A CA 1
AT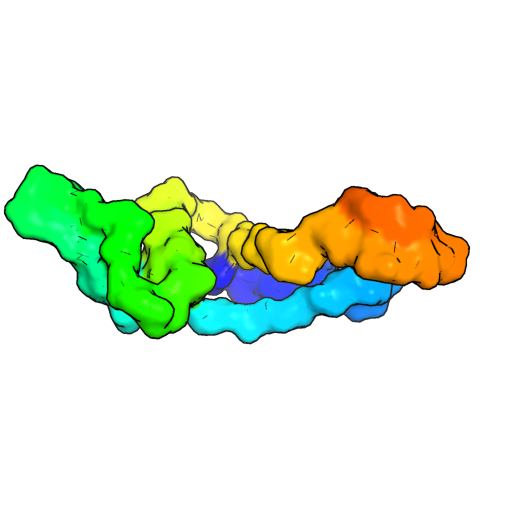OM 690 C C . GLY A 1 91 ? 4.776 -0.012 -13.442 1.00 91.56 91 GLY A C 1
ATOM 691 O O . GLY A 1 91 ? 4.235 -1.117 -13.365 1.00 91.56 91 GLY A O 1
ATOM 692 N N . PHE A 1 92 ? 5.485 0.505 -12.430 1.00 93.06 92 PHE A N 1
ATOM 693 C CA . PHE A 1 92 ? 5.730 -0.199 -11.171 1.00 93.06 92 PHE A CA 1
ATOM 694 C C . PHE A 1 92 ? 4.426 -0.670 -10.511 1.00 93.06 92 PHE A C 1
ATOM 696 O O . PHE A 1 92 ? 3.453 0.075 -10.404 1.00 93.06 92 PHE A O 1
ATOM 703 N N . GLY A 1 93 ? 4.421 -1.912 -10.029 1.00 94.62 93 GLY A N 1
ATOM 704 C CA . GLY A 1 93 ? 3.289 -2.537 -9.353 1.00 94.62 93 GLY A CA 1
ATOM 705 C C . GLY A 1 93 ? 2.491 -3.475 -10.256 1.00 94.62 93 GLY A C 1
ATOM 706 O O . GLY A 1 93 ? 1.811 -4.362 -9.740 1.00 94.62 93 GLY A O 1
ATOM 707 N N . VAL A 1 94 ? 2.596 -3.347 -11.585 1.00 95.31 94 VAL A N 1
ATOM 708 C CA . VAL A 1 94 ? 1.889 -4.235 -12.520 1.00 95.31 94 VAL A CA 1
ATOM 709 C C . VAL A 1 94 ? 2.384 -5.673 -12.381 1.00 95.31 94 VAL A C 1
ATOM 711 O O . VAL A 1 94 ? 1.565 -6.581 -12.221 1.00 95.31 94 VAL A O 1
ATOM 714 N N . ARG A 1 95 ? 3.706 -5.904 -12.383 1.00 95.00 95 ARG A N 1
ATOM 715 C CA . ARG A 1 95 ? 4.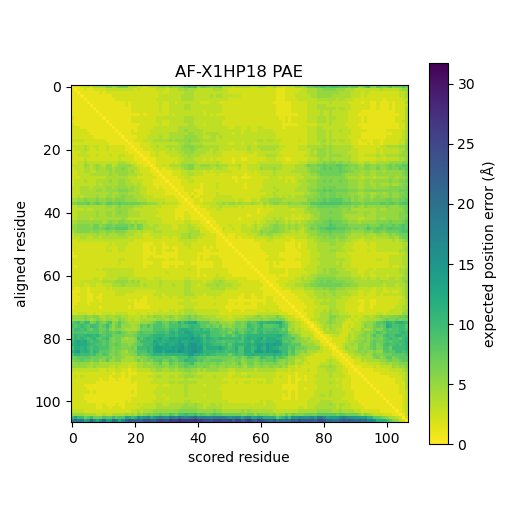247 -7.264 -12.229 1.00 95.00 95 ARG A CA 1
ATOM 716 C C . ARG A 1 95 ? 3.983 -7.799 -10.830 1.00 95.00 95 ARG A C 1
ATOM 718 O O . ARG A 1 95 ? 3.567 -8.943 -10.707 1.00 95.00 95 ARG A O 1
ATOM 725 N N . LEU A 1 96 ? 4.151 -6.980 -9.789 1.00 97.12 96 LEU A N 1
ATOM 726 C CA . LEU A 1 96 ? 3.831 -7.366 -8.412 1.00 97.12 96 LEU A CA 1
ATOM 727 C C . LEU A 1 96 ? 2.391 -7.873 -8.283 1.00 97.12 96 LEU A C 1
ATOM 729 O O . LEU A 1 96 ? 2.175 -8.970 -7.767 1.00 97.12 96 LEU A O 1
ATOM 733 N N . LEU A 1 97 ? 1.405 -7.100 -8.747 1.00 98.00 97 LEU A N 1
ATOM 734 C CA . LEU A 1 97 ? -0.005 -7.466 -8.606 1.00 98.00 97 LEU A CA 1
ATOM 735 C C . LEU A 1 97 ? -0.385 -8.653 -9.497 1.00 98.00 97 LEU A C 1
ATOM 737 O O . LEU A 1 97 ? -1.132 -9.521 -9.049 1.00 98.00 97 LEU A O 1
ATOM 741 N N . ALA A 1 98 ? 0.160 -8.742 -10.714 1.00 97.81 98 ALA A N 1
ATOM 742 C CA . ALA A 1 98 ? -0.033 -9.907 -11.574 1.00 97.81 98 ALA A CA 1
ATOM 743 C C . ALA A 1 98 ? 0.528 -11.184 -10.924 1.00 97.81 98 ALA A C 1
ATOM 745 O O . ALA A 1 98 ? -0.189 -12.177 -10.810 1.00 97.81 98 ALA A O 1
ATOM 746 N N . THR A 1 99 ? 1.766 -11.147 -10.419 1.00 97.94 99 THR A N 1
ATOM 747 C CA . THR A 1 99 ? 2.393 -12.269 -9.703 1.00 97.94 99 THR A CA 1
ATOM 748 C C . THR A 1 99 ? 1.630 -12.632 -8.435 1.00 97.94 99 THR A C 1
ATOM 750 O O . THR A 1 99 ? 1.426 -13.811 -8.162 1.00 97.94 99 THR A O 1
ATOM 753 N N . TYR A 1 100 ? 1.133 -11.648 -7.682 1.00 97.94 100 TYR A N 1
ATOM 754 C CA . TYR A 1 100 ? 0.276 -11.903 -6.524 1.00 97.94 100 TYR A CA 1
ATOM 755 C C . TYR A 1 100 ? -0.971 -12.707 -6.909 1.00 97.94 100 TYR A C 1
ATOM 757 O O . TYR A 1 100 ? -1.273 -13.700 -6.251 1.00 97.94 100 TYR A O 1
ATOM 765 N N . LEU A 1 101 ? -1.667 -12.317 -7.982 1.00 97.81 101 LEU A N 1
ATOM 766 C CA . LEU A 1 101 ? -2.849 -13.034 -8.462 1.00 97.81 101 LEU A CA 1
ATOM 767 C C . LEU A 1 101 ? -2.507 -14.448 -8.955 1.00 97.81 101 LEU A C 1
ATOM 769 O O . LEU A 1 101 ? -3.232 -15.381 -8.617 1.00 97.81 101 LEU A O 1
ATOM 773 N N . MET A 1 102 ? -1.399 -14.630 -9.681 1.00 97.88 102 MET A N 1
ATOM 774 C CA . MET A 1 102 ? -0.940 -15.958 -10.121 1.00 97.88 102 MET A CA 1
ATOM 775 C C . MET A 1 102 ? -0.641 -16.872 -8.922 1.00 97.88 102 MET A C 1
ATOM 777 O O . MET A 1 102 ? -1.202 -17.964 -8.823 1.00 97.88 102 MET A O 1
ATOM 781 N N . ASN A 1 103 ? 0.102 -16.372 -7.929 1.00 96.56 103 ASN A N 1
ATOM 782 C CA . ASN A 1 103 ? 0.424 -17.094 -6.693 1.00 96.56 103 ASN A CA 1
ATOM 783 C C . ASN A 1 103 ? -0.822 -17.495 -5.871 1.00 96.56 103 ASN A C 1
ATOM 785 O O . ASN A 1 103 ? -0.750 -18.397 -5.035 1.00 96.56 103 ASN A O 1
ATOM 789 N N . LEU A 1 104 ? -1.966 -16.817 -6.040 1.00 94.94 104 LEU A N 1
ATOM 790 C CA . LEU A 1 104 ? -3.218 -17.200 -5.375 1.00 94.94 104 LEU A CA 1
ATOM 791 C C . LEU A 1 104 ? -3.904 -18.405 -6.028 1.00 94.94 104 LEU A C 1
ATOM 793 O O . LEU A 1 104 ? -4.638 -19.116 -5.330 1.00 94.94 104 LEU A O 1
ATOM 797 N N . VAL A 1 105 ? -3.706 -18.591 -7.336 1.00 93.56 105 VAL A N 1
ATOM 798 C CA . VAL A 1 105 ? -4.364 -19.624 -8.148 1.00 93.56 105 VAL A CA 1
ATOM 799 C C . VAL A 1 105 ? -3.528 -20.902 -8.205 1.00 93.56 105 VAL A C 1
ATOM 801 O O . VAL A 1 105 ? -4.095 -21.987 -8.133 1.00 93.56 105 VAL A O 1
ATOM 804 N N . GLU A 1 106 ? -2.201 -20.789 -8.259 1.00 81.81 106 GLU A N 1
ATOM 805 C CA . GLU A 1 106 ? -1.255 -21.914 -8.375 1.00 81.81 106 GLU A CA 1
ATOM 806 C C . GLU A 1 106 ? -1.012 -22.683 -7.055 1.00 81.81 106 GLU A C 1
ATOM 808 O O . GLU A 1 106 ? 0.088 -23.172 -6.810 1.00 81.81 106 GLU A O 1
ATOM 813 N N . LYS A 1 107 ? -2.020 -22.778 -6.176 1.00 55.25 107 LYS A N 1
ATOM 814 C CA . LYS A 1 107 ? -1.900 -23.482 -4.885 1.00 55.25 107 LYS A CA 1
ATOM 815 C C . LYS A 1 107 ? -1.589 -24.968 -5.017 1.00 55.25 107 LYS A C 1
ATOM 817 O O . LYS A 1 107 ? -2.311 -25.656 -5.772 1.00 55.25 107 LYS A O 1
#

Radius of gyration: 16.29 Å; Cα contacts (8 Å, |Δi|>4): 115; chains: 1; bounding box: 33×44×38 Å

pLDDT: mean 93.18, std 5.67, range [55.25, 98.0]

InterPro domains:
  IPR000819 Peptidase M17, leucyl aminopeptidase, C-terminal [PF00883] (2-97)
  IPR011356 Peptidase M17, leucine aminopeptidase/peptidase B [PTHR11963] (2-103)

Organism: NCBI:txid412755

Sequence (107 aa):
GNDERLIKQLRRAAEDSGEKAWPMPSGDEYAEEMKSKMADLKNTGSKWGGACTAAAFLRQFVGDAKWAHLDIAGMEVFEKATEFSAEGSSGFGVRLLATYLMNLVEK

Foldseek 3Di:
DPDVVLVVLLQVLCVVLVLHDDDDAQDVVLLVQQPDPPDRGHQAGDPPPGVSNNVNVVVVVQPPDDDDDDDCVVPQFDCQDDPVGHGGGDPRPPSSVVSSVVVVVVD

Secondary structure (DSSP, 8-state):
---HHHHHHHHHHHHHHS---------HHHHGGGB-SSSSB-S---SSSHHHHHHHHHHTT-TT--------GGGSEESS--SS--SEE--TTHHHHHHHHHHHH--